Protein AF-A0A4W6CM44-F1 (afdb_monomer)

Sequence (57 aa):
LNTGEEEQFLHCARNGDLTGIQKLLMSKIREETLININCKDSQRCHSKCRDQKHVGR

Organism: Lates calcarifer (NCBI:txid8187)

Secondary structure (DSSP, 8-state):
---HHHHHHHHHHHHT-HHHHHHHHHHHHTTSS---TT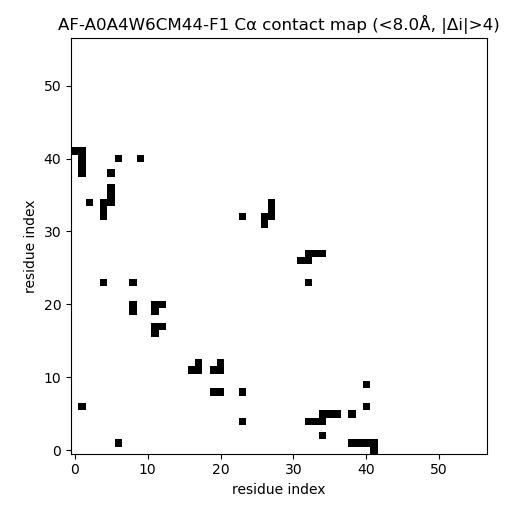---TT--------------

pLDDT: mean 81.56, std 17.36, range [49.0, 97.69]

Foldseek 3Di:
DADPLQVQCVVCVLVVVPVSNVVSVVCVVVVVDDHDPPDDDPVDDPPPPPPPPPPDD

Nearest PDB structures (foldseek):
 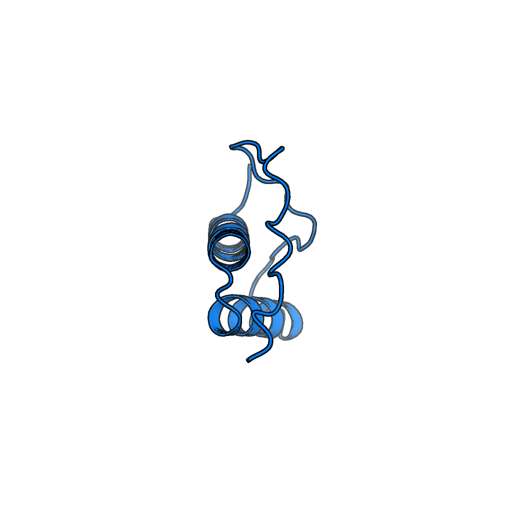 5z2n-assembly1_A  TM=9.603E-01  e=9.081E-03  Mus musculus
  5z2n-assembly2_B  TM=9.736E-01  e=1.853E-02  Mus musculus
  8zq3-assembly1_B  TM=8.950E-01  e=5.400E-02  Homo sapiens
  6iyb-assembly2_D  TM=9.656E-01  e=1.026E-01  Homo sapiens

Solvent-accessible surface area (backbone atoms only — not comparable to full-atom values): 3776 Å² total; per-residue (Å²): 133,75,52,77,64,38,52,50,45,51,50,23,60,76,69,67,37,60,69,59,38,50,54,54,52,52,34,37,75,71,66,76,44,91,60,57,92,83,62,72,74,88,84,66,71,93,65,71,79,74,77,77,71,78,81,72,130

Mean predicted aligned error: 8.37 Å

Radius of gyration: 13.11 Å; Cα contacts (8 Å, |Δi|>4): 32; chains: 1; bounding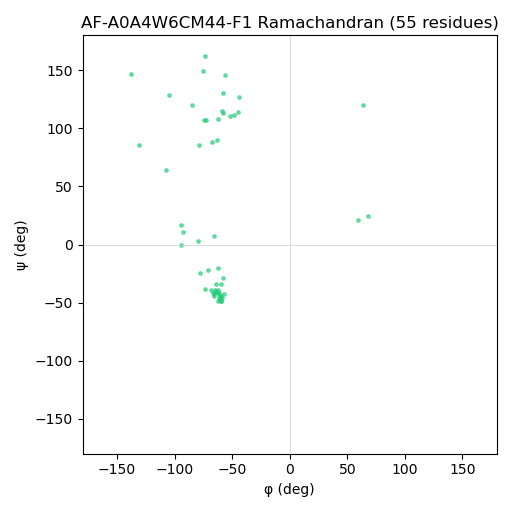 box: 27×35×30 Å

Structure (mmCIF, N/CA/C/O backbone):
data_AF-A0A4W6CM44-F1
#
_entry.id   AF-A0A4W6CM44-F1
#
loop_
_atom_site.group_PDB
_atom_site.id
_atom_site.type_symbol
_atom_site.label_atom_id
_atom_site.label_alt_id
_atom_site.label_comp_id
_atom_site.label_asym_id
_atom_site.label_entity_id
_atom_site.label_seq_id
_atom_site.pdbx_PDB_ins_code
_atom_site.Cartn_x
_atom_site.Cartn_y
_atom_site.Cartn_z
_atom_site.occupancy
_atom_site.B_iso_or_equiv
_atom_site.auth_seq_id
_atom_site.auth_comp_id
_atom_site.auth_asym_id
_atom_site.auth_atom_id
_atom_site.pdbx_PDB_model_num
ATOM 1 N N . LEU A 1 1 ? -8.140 11.521 -8.254 1.00 61.44 1 LEU A N 1
ATOM 2 C CA . LEU A 1 1 ? -6.838 11.647 -7.567 1.00 61.44 1 LEU A CA 1
ATOM 3 C C . LEU A 1 1 ? -6.724 10.415 -6.696 1.00 61.44 1 LEU A C 1
ATOM 5 O O . LEU A 1 1 ? -7.719 10.108 -6.052 1.00 61.44 1 LEU A O 1
ATOM 9 N N . ASN A 1 2 ? -5.618 9.679 -6.779 1.00 70.31 2 ASN A N 1
ATOM 10 C CA . ASN A 1 2 ? -5.441 8.495 -5.942 1.00 70.31 2 ASN A CA 1
ATOM 11 C C . ASN A 1 2 ? -5.102 8.929 -4.510 1.00 70.31 2 ASN A C 1
ATOM 13 O O . ASN A 1 2 ? -4.504 9.990 -4.319 1.00 70.31 2 ASN A O 1
ATOM 17 N N . THR A 1 3 ? -5.499 8.140 -3.519 1.00 81.62 3 THR A N 1
ATOM 18 C CA . THR A 1 3 ? -5.045 8.305 -2.131 1.00 81.62 3 THR A CA 1
ATOM 19 C C . THR A 1 3 ? -3.589 7.843 -1.993 1.00 81.62 3 THR A C 1
ATOM 21 O O . THR A 1 3 ? -3.088 7.097 -2.836 1.00 81.62 3 THR A O 1
ATOM 24 N N . GLY A 1 4 ? -2.893 8.237 -0.919 1.00 88.44 4 GLY A N 1
ATOM 25 C CA . GLY A 1 4 ? -1.509 7.788 -0.686 1.00 88.44 4 GLY A CA 1
ATOM 26 C C . GLY A 1 4 ? -1.367 6.257 -0.618 1.00 88.44 4 GLY A C 1
ATOM 27 O O . GLY A 1 4 ? -0.350 5.701 -1.024 1.00 88.44 4 GLY A O 1
ATOM 28 N N . GLU A 1 5 ? -2.417 5.560 -0.180 1.00 91.38 5 GLU A N 1
ATOM 29 C CA . GLU A 1 5 ? -2.473 4.095 -0.112 1.00 91.38 5 GLU A CA 1
ATOM 30 C C . GLU A 1 5 ? -2.634 3.464 -1.503 1.00 91.38 5 GLU A C 1
ATOM 32 O O . GLU A 1 5 ? -2.016 2.446 -1.811 1.00 91.38 5 GLU A O 1
ATOM 37 N N . GLU A 1 6 ? -3.434 4.085 -2.372 1.00 93.69 6 GLU A N 1
ATOM 38 C CA . GLU A 1 6 ? -3.608 3.673 -3.767 1.00 93.69 6 GLU A CA 1
ATOM 39 C C . GLU A 1 6 ? -2.335 3.917 -4.586 1.00 93.69 6 GLU A C 1
ATOM 41 O O . GLU A 1 6 ? -1.943 3.069 -5.387 1.0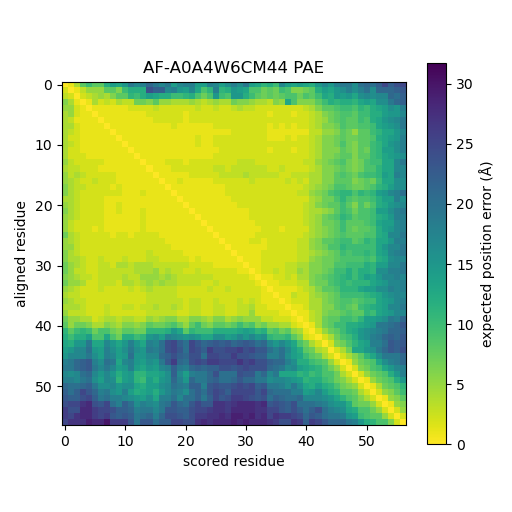0 93.69 6 GLU A O 1
ATOM 46 N N . GLU A 1 7 ? -1.637 5.032 -4.354 1.00 92.38 7 GLU A N 1
ATOM 47 C CA . GLU A 1 7 ? -0.324 5.290 -4.956 1.00 92.38 7 GLU A CA 1
ATOM 48 C C . GLU A 1 7 ? 0.707 4.237 -4.524 1.00 92.38 7 GLU A C 1
ATOM 50 O O . GLU A 1 7 ? 1.449 3.719 -5.365 1.00 92.38 7 GLU A O 1
ATOM 55 N N . GLN A 1 8 ? 0.711 3.851 -3.244 1.00 93.50 8 GLN A N 1
ATOM 56 C CA . GLN A 1 8 ? 1.579 2.789 -2.734 1.00 93.50 8 GLN A CA 1
ATOM 57 C C . GLN A 1 8 ? 1.217 1.416 -3.316 1.00 93.50 8 GLN A C 1
ATOM 59 O O . GLN A 1 8 ? 2.105 0.661 -3.718 1.00 93.50 8 GLN A O 1
ATOM 64 N N . PHE A 1 9 ? -0.077 1.105 -3.423 1.00 94.50 9 PHE A N 1
ATOM 65 C CA . PHE A 1 9 ? -0.565 -0.129 -4.034 1.00 94.50 9 PHE A CA 1
ATOM 66 C C . PHE A 1 9 ? -0.124 -0.244 -5.496 1.00 94.50 9 PHE A C 1
ATOM 68 O O . PHE A 1 9 ? 0.455 -1.258 -5.897 1.00 94.50 9 PHE A O 1
ATOM 75 N N . LEU A 1 10 ? -0.317 0.821 -6.278 1.00 92.44 10 LEU A N 1
ATOM 76 C CA . LEU A 1 10 ? 0.126 0.894 -7.670 1.00 92.44 10 LEU A CA 1
ATOM 77 C C . LEU A 1 10 ? 1.652 0.788 -7.790 1.00 92.44 10 LEU A C 1
ATOM 79 O O . LEU A 1 10 ? 2.147 0.115 -8.694 1.00 92.44 10 LEU A O 1
ATOM 83 N N . HIS A 1 11 ? 2.411 1.406 -6.880 1.00 92.19 11 HIS A N 1
ATOM 84 C CA . HIS A 1 11 ? 3.870 1.301 -6.846 1.00 92.19 11 HIS A CA 1
ATOM 85 C C . HIS A 1 11 ? 4.344 -0.140 -6.598 1.00 92.19 11 HIS A C 1
ATOM 87 O O . HIS A 1 11 ? 5.190 -0.641 -7.342 1.00 92.19 11 HIS A O 1
ATOM 93 N N . CYS A 1 12 ? 3.791 -0.834 -5.598 1.00 94.19 12 CYS A N 1
ATOM 94 C CA . CYS A 1 12 ? 4.129 -2.236 -5.342 1.00 94.19 12 CYS A CA 1
ATOM 95 C C . CYS A 1 12 ? 3.748 -3.132 -6.535 1.00 94.19 12 CYS A C 1
ATOM 97 O O . CYS A 1 12 ? 4.555 -3.965 -6.950 1.00 94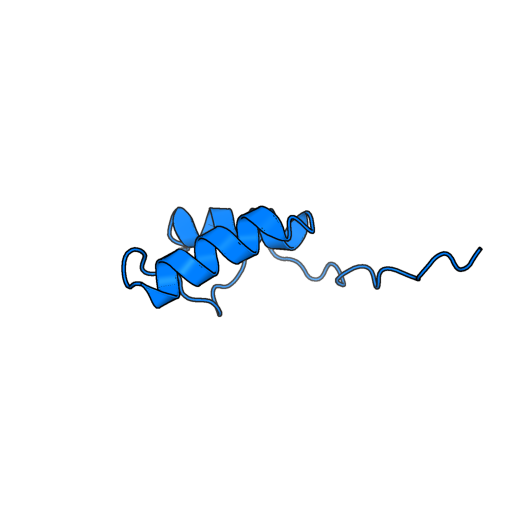.19 12 CYS A O 1
ATOM 99 N N . ALA A 1 13 ? 2.577 -2.910 -7.148 1.00 92.56 13 ALA A N 1
ATOM 100 C CA . ALA A 1 13 ? 2.129 -3.638 -8.339 1.00 92.56 13 ALA A CA 1
ATOM 101 C C . ALA A 1 13 ? 3.066 -3.453 -9.543 1.00 92.56 13 ALA A C 1
ATOM 103 O O . ALA A 1 13 ? 3.466 -4.435 -10.168 1.00 92.56 13 ALA A O 1
ATOM 104 N N . ARG A 1 14 ? 3.471 -2.211 -9.842 1.00 91.00 14 ARG A N 1
ATOM 105 C CA . ARG A 1 14 ? 4.404 -1.891 -10.939 1.00 91.00 14 ARG A CA 1
ATOM 106 C C . ARG A 1 14 ? 5.765 -2.572 -10.779 1.00 91.00 14 ARG A C 1
ATOM 108 O O . ARG A 1 14 ? 6.375 -2.946 -11.776 1.00 91.00 14 ARG A O 1
ATOM 115 N N . ASN A 1 15 ? 6.224 -2.731 -9.541 1.00 90.75 15 ASN A N 1
ATOM 116 C CA . ASN A 1 15 ? 7.538 -3.289 -9.227 1.00 90.75 15 ASN A CA 1
ATOM 117 C C . ASN A 1 15 ? 7.523 -4.802 -8.948 1.00 90.75 15 ASN A C 1
ATOM 119 O O . ASN A 1 15 ? 8.577 -5.374 -8.681 1.00 90.75 15 ASN A O 1
ATOM 123 N N . GLY A 1 16 ? 6.358 -5.458 -8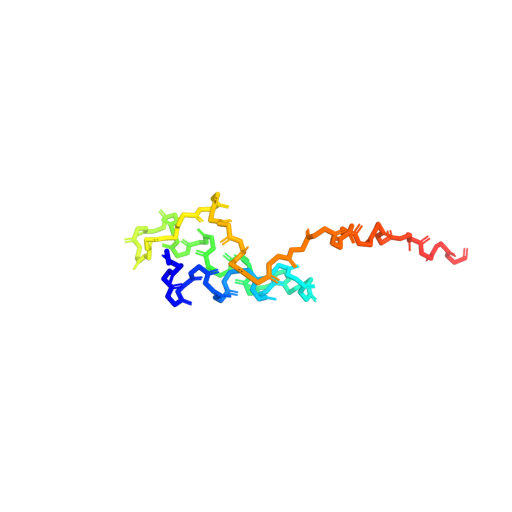.995 1.00 92.19 16 GLY A N 1
ATOM 124 C CA . GLY A 1 16 ? 6.239 -6.883 -8.670 1.00 92.19 16 GLY A CA 1
ATOM 125 C C . GLY A 1 16 ? 6.481 -7.208 -7.189 1.00 92.19 16 GLY A C 1
ATOM 126 O O . GLY A 1 16 ? 6.856 -8.332 -6.861 1.00 92.19 16 GLY A O 1
ATOM 127 N N . ASP A 1 17 ? 6.274 -6.247 -6.284 1.00 95.69 17 ASP A N 1
ATOM 128 C CA . ASP A 1 17 ? 6.434 -6.436 -4.839 1.00 95.69 17 ASP A CA 1
ATOM 129 C C . ASP A 1 17 ? 5.217 -7.162 -4.246 1.00 95.69 17 ASP A C 1
ATOM 131 O O . ASP A 1 17 ? 4.264 -6.551 -3.753 1.00 95.69 17 ASP A O 1
ATOM 135 N N . LEU A 1 18 ? 5.254 -8.496 -4.296 1.00 96.19 18 LEU A N 1
ATOM 136 C CA . LEU A 1 18 ? 4.191 -9.353 -3.769 1.00 96.19 18 LEU A CA 1
ATOM 137 C C . LEU A 1 18 ? 3.918 -9.098 -2.279 1.00 96.19 18 LEU A C 1
ATOM 139 O O . LEU A 1 18 ? 2.759 -9.031 -1.873 1.00 96.19 18 LEU A O 1
ATOM 143 N N . THR A 1 19 ? 4.967 -8.937 -1.468 1.00 97.62 19 THR A N 1
ATOM 144 C CA . THR A 1 19 ? 4.835 -8.743 -0.017 1.00 97.62 19 THR A CA 1
ATOM 145 C C . THR A 1 19 ? 4.150 -7.414 0.296 1.00 97.62 19 THR A C 1
ATOM 147 O O . THR A 1 19 ? 3.269 -7.361 1.159 1.00 97.62 19 THR A O 1
ATOM 150 N N . GLY A 1 20 ? 4.523 -6.341 -0.406 1.00 96.31 20 GLY A N 1
ATOM 151 C CA . GLY A 1 20 ? 3.884 -5.032 -0.283 1.00 96.31 20 GLY A CA 1
ATOM 152 C C . GLY A 1 20 ? 2.406 -5.066 -0.673 1.00 96.31 20 GLY A C 1
ATOM 153 O O . GLY A 1 20 ? 1.556 -4.601 0.088 1.00 96.31 20 GLY A O 1
ATOM 154 N N . ILE A 1 21 ? 2.079 -5.711 -1.799 1.00 96.38 21 ILE A N 1
ATOM 155 C CA . ILE A 1 21 ? 0.690 -5.893 -2.256 1.00 96.38 21 ILE A CA 1
ATOM 156 C C . ILE A 1 21 ? -0.126 -6.673 -1.220 1.00 96.38 21 ILE A C 1
ATOM 158 O O . ILE A 1 21 ? -1.219 -6.247 -0.850 1.00 96.38 21 ILE A O 1
ATOM 162 N N . GLN A 1 22 ? 0.398 -7.797 -0.720 1.00 97.69 22 GLN A N 1
ATOM 163 C CA . GLN A 1 22 ? -0.293 -8.617 0.277 1.00 97.69 22 GLN A CA 1
ATOM 164 C C . GLN A 1 22 ? -0.586 -7.834 1.558 1.00 97.69 22 GLN A C 1
ATOM 166 O O . GLN A 1 22 ? -1.704 -7.902 2.065 1.00 97.69 22 GLN A O 1
ATOM 171 N N . LYS A 1 23 ? 0.379 -7.057 2.069 1.00 97.19 23 LYS A N 1
ATOM 172 C CA . LYS A 1 23 ? 0.182 -6.226 3.268 1.00 97.19 23 LYS A CA 1
ATOM 173 C C . LYS A 1 23 ? -0.956 -5.222 3.087 1.00 97.19 23 LYS A C 1
ATOM 175 O O . LYS A 1 23 ? -1.819 -5.130 3.959 1.00 97.19 23 LYS A O 1
ATOM 180 N N . LEU A 1 24 ? -0.984 -4.526 1.952 1.00 96.19 24 LEU A N 1
ATOM 181 C CA . LEU A 1 24 ? -2.020 -3.543 1.630 1.00 96.19 24 LEU A CA 1
ATOM 182 C C . LEU A 1 24 ? -3.401 -4.200 1.466 1.00 96.19 24 LEU A C 1
ATOM 184 O O . LEU A 1 24 ? -4.379 -3.731 2.040 1.00 96.19 24 LEU A O 1
ATOM 188 N N . LEU A 1 25 ? -3.486 -5.338 0.767 1.00 96.56 25 LEU A N 1
ATOM 189 C CA . LEU A 1 25 ? -4.743 -6.084 0.613 1.00 96.56 25 LEU A CA 1
ATOM 190 C C . LEU A 1 25 ? -5.274 -6.625 1.944 1.00 96.56 25 LEU A C 1
ATOM 192 O O . LEU A 1 25 ? -6.475 -6.564 2.199 1.00 96.56 25 LEU A O 1
ATOM 196 N N . MET A 1 26 ? -4.394 -7.134 2.806 1.00 97.56 26 MET A N 1
ATOM 197 C CA . MET A 1 26 ? -4.777 -7.597 4.140 1.00 97.56 26 MET A CA 1
ATOM 198 C C . MET A 1 26 ? -5.275 -6.449 5.015 1.00 97.56 26 MET A C 1
ATOM 200 O O . MET A 1 26 ? -6.249 -6.623 5.739 1.00 97.56 26 MET A O 1
ATOM 204 N N . SER A 1 27 ? -4.648 -5.276 4.925 1.00 95.88 27 SER A N 1
ATOM 205 C CA . SER A 1 27 ? -5.105 -4.081 5.636 1.00 95.88 27 SER A CA 1
ATOM 206 C C . SER A 1 27 ? -6.485 -3.617 5.151 1.00 95.88 27 SER A C 1
ATOM 208 O O . SER A 1 27 ? -7.355 -3.334 5.972 1.00 95.88 27 SER A O 1
ATOM 210 N N . LYS A 1 28 ? -6.746 -3.672 3.836 1.00 94.94 28 LYS A N 1
ATOM 211 C CA . LYS A 1 28 ? -8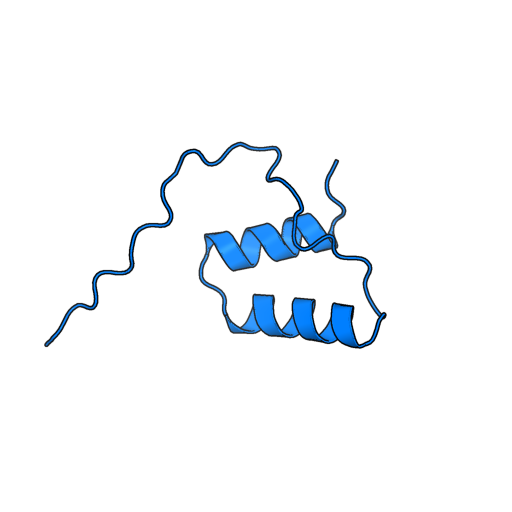.083 -3.435 3.267 1.00 94.94 28 LYS A CA 1
ATOM 212 C C . LYS A 1 28 ? -9.121 -4.438 3.785 1.00 94.94 28 LYS A C 1
ATOM 214 O O . L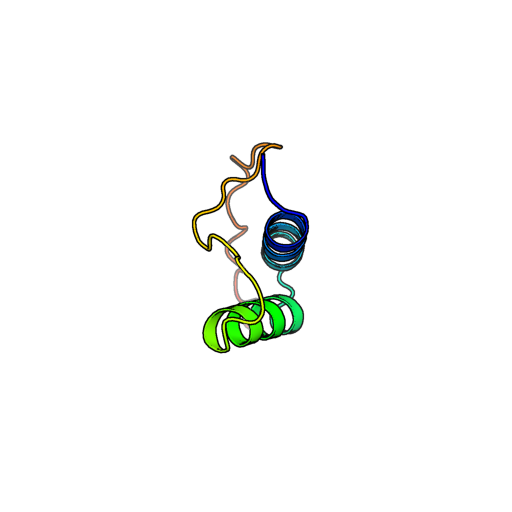YS A 1 28 ? -10.234 -4.042 4.109 1.00 94.94 28 LYS A O 1
ATOM 219 N N . ILE A 1 29 ? -8.779 -5.729 3.848 1.00 96.50 29 ILE A N 1
ATOM 220 C CA . ILE A 1 29 ? -9.676 -6.789 4.354 1.00 96.50 29 ILE A CA 1
ATOM 221 C C . ILE A 1 29 ? -10.003 -6.593 5.838 1.00 96.50 29 ILE A C 1
ATOM 223 O O . ILE A 1 29 ? -11.117 -6.889 6.253 1.00 96.50 29 ILE A O 1
ATOM 227 N N . ARG A 1 30 ? -9.055 -6.073 6.626 1.00 97.56 30 ARG A N 1
ATOM 228 C CA . ARG A 1 30 ? -9.279 -5.688 8.028 1.00 97.56 30 ARG A CA 1
ATOM 229 C C . ARG A 1 30 ? -9.975 -4.332 8.192 1.00 97.56 30 ARG A C 1
ATOM 231 O O . ARG A 1 30 ? -10.138 -3.891 9.322 1.00 97.56 30 ARG A O 1
ATOM 238 N N . GLU A 1 31 ? -10.357 -3.680 7.092 1.00 94.62 31 GLU A N 1
ATOM 239 C CA . GLU A 1 31 ? -10.994 -2.354 7.069 1.00 94.62 31 GLU A CA 1
ATOM 240 C C . GLU A 1 31 ? -10.142 -1.236 7.704 1.00 94.62 31 GLU A C 1
ATOM 242 O O . GLU A 1 31 ? -10.645 -0.175 8.060 1.00 94.62 31 GLU A O 1
ATOM 247 N N . GLU A 1 32 ? -8.827 -1.442 7.810 1.00 94.62 32 GLU A N 1
ATOM 248 C CA . GLU A 1 32 ? -7.880 -0.457 8.353 1.00 94.62 32 GLU A CA 1
ATOM 249 C C . GLU A 1 32 ? -7.546 0.645 7.338 1.00 94.62 32 GLU A C 1
ATOM 251 O O . GLU A 1 32 ? -7.128 1.736 7.719 1.00 94.62 32 GLU A O 1
ATOM 256 N N . THR A 1 33 ? -7.696 0.343 6.046 1.00 91.56 33 THR A N 1
ATOM 257 C CA . THR A 1 33 ? -7.326 1.218 4.926 1.00 91.56 33 THR A CA 1
ATOM 258 C C . THR A 1 33 ? -8.402 1.200 3.842 1.00 91.56 33 THR A C 1
ATOM 260 O O . THR A 1 33 ? -9.061 0.182 3.592 1.00 91.56 33 THR A O 1
ATOM 263 N N . LEU A 1 34 ? -8.589 2.335 3.166 1.00 90.94 34 LEU A N 1
ATOM 264 C CA . LEU A 1 34 ? -9.648 2.539 2.172 1.00 90.94 34 LEU A CA 1
ATOM 265 C C . LEU A 1 34 ? -9.058 2.565 0.761 1.00 90.94 34 LEU A C 1
ATOM 267 O O . LEU A 1 34 ? -9.134 3.553 0.037 1.00 90.94 34 LEU A O 1
ATOM 271 N N . ILE A 1 35 ? -8.498 1.430 0.348 1.00 92.75 35 ILE A N 1
ATOM 272 C CA . ILE A 1 35 ? -7.879 1.282 -0.974 1.00 92.75 35 ILE A CA 1
ATOM 273 C C . ILE A 1 35 ? -8.945 0.932 -2.018 1.00 92.75 35 ILE A C 1
ATOM 275 O O . ILE A 1 35 ? -9.555 -0.139 -1.931 1.00 92.75 35 ILE A O 1
ATOM 279 N N . ASN A 1 36 ? -9.153 1.738 -3.062 1.00 92.38 36 ASN A N 1
ATOM 280 C CA . ASN A 1 36 ? -9.857 1.251 -4.248 1.00 92.38 36 ASN A CA 1
ATOM 281 C C . ASN A 1 36 ? -8.923 0.328 -5.045 1.00 92.38 36 ASN A C 1
ATOM 283 O O . ASN A 1 36 ? -8.006 0.785 -5.718 1.00 92.38 36 ASN A O 1
ATOM 287 N N . ILE A 1 37 ? -9.166 -0.984 -5.023 1.00 91.00 37 ILE A N 1
ATOM 288 C CA . ILE A 1 37 ? -8.363 -1.951 -5.800 1.00 91.00 37 ILE A CA 1
ATOM 289 C C . ILE A 1 37 ? -8.462 -1.720 -7.317 1.00 91.00 37 ILE A C 1
ATOM 291 O O . ILE A 1 37 ? -7.586 -2.146 -8.061 1.00 91.00 37 ILE A O 1
ATOM 295 N N . ASN A 1 38 ? -9.513 -1.022 -7.763 1.00 89.19 38 ASN A N 1
ATOM 296 C CA . ASN A 1 38 ? -9.715 -0.604 -9.148 1.00 89.19 38 ASN A CA 1
ATOM 297 C C . ASN A 1 38 ? -9.199 0.826 -9.402 1.00 89.19 38 ASN A C 1
ATOM 299 O O . ASN A 1 38 ? -9.621 1.466 -10.373 1.00 89.19 38 ASN A O 1
ATOM 303 N N . CYS A 1 39 ? -8.353 1.371 -8.517 1.00 90.25 39 CYS A N 1
ATOM 304 C CA . CYS A 1 39 ? -7.743 2.682 -8.707 1.00 90.25 39 CYS A CA 1
ATOM 305 C C . CYS A 1 39 ? -6.977 2.728 -10.033 1.00 90.25 39 CYS A C 1
ATOM 307 O O . CYS A 1 39 ? -6.423 1.737 -10.517 1.00 90.25 39 CYS A O 1
ATOM 309 N N . LYS A 1 40 ? -6.996 3.903 -10.660 1.00 84.00 40 LYS A N 1
ATOM 310 C CA . LYS A 1 40 ? -6.347 4.115 -11.948 1.00 84.00 40 LYS A CA 1
ATOM 311 C C . LYS A 1 40 ? -5.081 4.892 -11.723 1.00 84.00 40 LYS A C 1
ATOM 313 O O . LYS A 1 40 ? -5.086 5.973 -11.149 1.00 84.00 40 LYS A O 1
ATOM 318 N N . ASP A 1 41 ? -4.009 4.363 -12.261 1.00 77.38 41 ASP A N 1
ATOM 319 C CA . ASP A 1 41 ? -2.752 5.062 -12.348 1.00 77.38 41 ASP A CA 1
ATOM 320 C C . ASP A 1 41 ? -2.896 6.372 -13.142 1.00 77.38 41 ASP A C 1
ATOM 322 O O . ASP A 1 41 ? -3.210 6.370 -14.337 1.00 77.38 41 ASP A O 1
ATOM 326 N N . SER A 1 42 ? -2.694 7.500 -12.458 1.00 69.81 42 SER A N 1
ATOM 327 C CA . SER A 1 42 ? -2.826 8.839 -13.034 1.00 69.81 42 SER A CA 1
ATOM 328 C C . SER A 1 42 ? -1.696 9.166 -14.013 1.00 69.81 42 SER A C 1
ATOM 330 O O . SER A 1 42 ? -1.890 10.003 -14.894 1.00 69.81 42 SER A O 1
ATOM 332 N N . GLN A 1 43 ? -0.545 8.486 -13.914 1.00 65.56 43 GLN A N 1
ATOM 333 C CA . GLN A 1 43 ? 0.623 8.734 -14.763 1.00 65.56 43 GLN A CA 1
ATOM 334 C C . GLN A 1 43 ? 0.687 7.856 -16.021 1.00 65.56 43 GLN A C 1
ATOM 336 O O . GLN A 1 43 ? 1.668 7.935 -16.752 1.00 65.56 43 GLN A O 1
ATOM 341 N N . ARG A 1 44 ? -0.400 7.129 -16.339 1.00 58.72 44 ARG A N 1
ATOM 342 C CA . ARG A 1 44 ? -0.593 6.319 -17.558 1.00 58.72 44 ARG A CA 1
ATOM 343 C C . ARG A 1 44 ? 0.399 5.157 -17.679 1.00 58.72 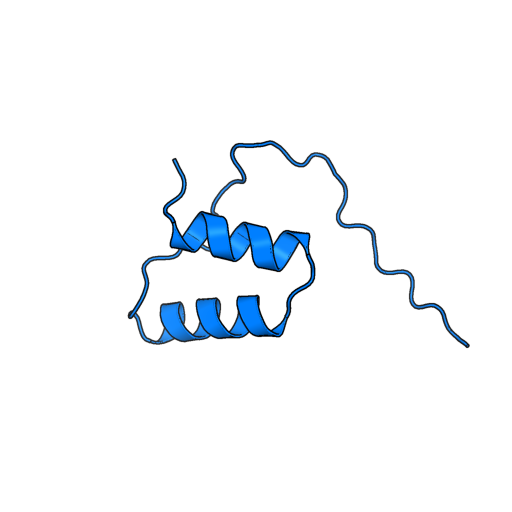44 ARG A C 1
ATOM 345 O O . ARG A 1 44 ? 1.576 5.349 -17.945 1.00 58.72 44 ARG A O 1
ATOM 352 N N . CYS A 1 45 ? -0.134 3.937 -17.727 1.00 49.00 45 CYS A N 1
ATOM 353 C CA . CYS A 1 45 ? 0.613 2.775 -18.202 1.00 49.00 45 CYS A CA 1
ATOM 354 C C . CYS A 1 45 ? -0.196 1.975 -19.238 1.00 49.00 45 CYS A C 1
ATOM 356 O O . CYS A 1 45 ? -0.816 0.962 -18.948 1.00 49.00 45 CYS A O 1
ATOM 358 N N . HIS A 1 46 ? -0.094 2.416 -20.499 1.00 49.69 46 HIS A N 1
ATOM 359 C CA . HIS A 1 46 ? -0.106 1.550 -21.693 1.00 49.69 46 HIS A CA 1
ATOM 360 C C . HIS A 1 46 ? 1.143 0.635 -21.749 1.00 49.69 46 HIS A C 1
ATOM 362 O O . HIS A 1 46 ? 1.386 -0.036 -22.753 1.00 49.69 46 HIS A O 1
ATOM 368 N N . SER A 1 47 ? 1.976 0.614 -20.704 1.00 52.84 47 SER A N 1
ATOM 369 C CA . SER A 1 47 ? 3.034 -0.373 -20.564 1.00 52.84 47 SER A CA 1
ATOM 370 C C . SER A 1 47 ? 2.381 -1.700 -20.221 1.00 52.84 47 SER A C 1
ATOM 372 O O . SER A 1 47 ? 1.879 -1.890 -19.114 1.00 52.84 47 SER A O 1
ATOM 374 N N . LYS A 1 48 ? 2.374 -2.608 -21.195 1.00 54.75 48 LYS A N 1
ATOM 375 C CA . LYS A 1 48 ? 2.039 -4.010 -20.977 1.00 54.75 48 LYS A CA 1
ATOM 376 C C . LYS A 1 48 ? 2.753 -4.476 -19.711 1.00 54.75 48 LYS A C 1
ATOM 378 O O . LYS A 1 48 ? 3.969 -4.284 -19.617 1.00 54.75 48 LYS A O 1
ATOM 383 N N . CYS A 1 49 ? 2.019 -5.056 -18.759 1.00 53.44 49 CYS A N 1
ATOM 384 C CA . CYS A 1 49 ? 2.627 -5.927 -17.761 1.00 53.44 49 CYS A CA 1
ATOM 385 C C . CYS A 1 49 ? 3.569 -6.832 -18.554 1.00 53.44 49 CYS A C 1
ATOM 387 O O . CYS A 1 49 ? 3.113 -7.518 -19.469 1.00 53.44 49 CYS A O 1
ATOM 389 N N . ARG A 1 50 ? 4.886 -6.713 -18.346 1.00 56.12 50 ARG A N 1
ATOM 390 C CA . ARG A 1 50 ? 5.821 -7.602 -19.029 1.00 56.12 50 ARG A CA 1
ATOM 391 C C . ARG A 1 50 ? 5.446 -8.979 -18.525 1.00 56.12 50 ARG A C 1
ATOM 393 O O . ARG A 1 50 ? 5.665 -9.248 -17.348 1.00 56.12 50 ARG A O 1
ATOM 400 N N . ASP A 1 51 ? 4.833 -9.794 -19.380 1.00 58.66 51 ASP A N 1
ATOM 401 C CA . ASP A 1 51 ? 4.642 -11.205 -19.094 1.00 58.66 51 ASP A CA 1
ATOM 402 C C . ASP A 1 51 ? 6.002 -11.712 -18.630 1.00 58.66 51 ASP A C 1
ATOM 404 O O . ASP A 1 51 ? 6.980 -11.681 -19.389 1.00 58.66 51 ASP A O 1
ATOM 408 N N . GLN A 1 52 ? 6.095 -12.060 -17.348 1.00 56.47 52 GLN A N 1
ATOM 409 C CA . GLN A 1 52 ? 7.274 -12.676 -16.778 1.00 56.47 52 GLN A CA 1
ATOM 410 C C . GLN A 1 52 ? 7.402 -14.011 -17.510 1.00 56.47 52 GLN A C 1
ATOM 412 O O . GLN A 1 52 ? 6.801 -15.011 -17.119 1.00 56.47 52 GLN A O 1
ATOM 417 N N . LYS A 1 53 ? 8.123 -14.022 -18.637 1.00 55.97 53 LYS A N 1
ATOM 418 C CA . LYS A 1 53 ? 8.510 -15.265 -19.287 1.00 55.97 53 LYS A CA 1
ATOM 419 C C . LYS A 1 53 ? 9.288 -16.021 -18.225 1.00 55.97 53 LYS A C 1
ATOM 421 O O . LYS A 1 53 ? 10.338 -15.553 -17.787 1.00 55.97 53 LYS A O 1
ATOM 426 N N . HIS A 1 54 ? 8.735 -17.139 -17.768 1.00 55.19 54 HIS A N 1
ATOM 427 C CA . HIS A 1 54 ? 9.494 -18.099 -16.992 1.00 55.19 54 HIS A CA 1
ATOM 428 C C . HIS A 1 54 ? 10.755 -18.399 -17.808 1.00 55.19 54 HIS A C 1
ATOM 430 O O . HIS A 1 54 ? 10.668 -18.986 -18.886 1.00 55.19 54 HIS A O 1
ATOM 436 N N . VAL A 1 55 ? 11.918 -17.951 -17.330 1.00 54.06 55 VAL A N 1
ATOM 437 C CA . VAL A 1 55 ? 13.192 -18.545 -17.731 1.00 54.06 55 VAL A CA 1
ATOM 438 C C . VAL A 1 55 ? 13.159 -19.940 -17.122 1.00 54.06 55 VAL A C 1
ATOM 440 O O . VAL A 1 55 ? 13.494 -20.147 -15.957 1.00 54.06 55 VAL A O 1
ATOM 443 N N . GLY A 1 56 ? 12.598 -20.873 -17.892 1.00 55.12 56 GLY A N 1
ATOM 444 C CA . GLY A 1 56 ? 12.842 -22.290 -17.703 1.00 55.12 56 GLY A CA 1
ATOM 445 C C . GLY A 1 56 ? 14.343 -22.508 -17.833 1.00 55.12 56 GLY A C 1
ATOM 446 O O . GLY A 1 56 ? 14.966 -21.963 -18.744 1.00 55.12 56 GLY A O 1
ATOM 447 N N . ARG A 1 57 ? 14.898 -23.210 -16.847 1.00 49.94 57 ARG A N 1
ATOM 448 C CA . ARG A 1 57 ? 16.273 -23.708 -16.859 1.00 49.94 57 ARG A CA 1
ATOM 449 C C . ARG A 1 57 ? 16.553 -24.528 -18.111 1.00 49.94 57 ARG A C 1
ATOM 451 O O . ARG A 1 57 ? 15.617 -25.231 -18.553 1.00 49.94 57 ARG A O 1
#